Protein AF-A0A529L7M1-F1 (afdb_monomer_lite)

Sequence (86 aa):
FVKRATYIVLEIASLADAIDFLSDWPEDQRDLIHQTALQACYDAEDGHKPLSAANHAFIDFARKVAILEDPISAMQWIAACKKRRA

pLDDT: mean 87.99, std 14.76, range [43.94, 98.5]

Secondary structure (DSSP, 8-state):
-EEEETTEEE---SHHHHHHHHHTS-GGG--HHHHHHHHHHHHHHTTSS-HHHHHHHHHHHHHHTT-BPPHHHHHHHHHHHHGGG-

Radius of gyration: 14.58 Å; chains: 1; bounding box: 28×24×48 Å

Foldseek 3Di:
DWDPDPPDDDDQPALVSLLVVLVPPDPVPCDPLSVLLNVQSVCCVVPVDPPVSNVVSSQVVRVVVVTDDDPVVVVVVVVVVVVVVD

Structure (mmCIF, N/CA/C/O backbone):
data_AF-A0A529L7M1-F1
#
_entry.id   AF-A0A529L7M1-F1
#
loop_
_atom_site.group_PDB
_atom_site.id
_atom_site.type_symbol
_atom_site.label_atom_id
_atom_site.label_alt_id
_atom_site.label_comp_id
_atom_site.label_asym_id
_atom_site.label_entity_id
_atom_site.label_seq_id
_atom_site.pdbx_PDB_ins_code
_atom_site.Cartn_x
_atom_site.Cartn_y
_atom_site.Cartn_z
_atom_site.occupancy
_atom_site.B_iso_or_equiv
_atom_site.auth_seq_id
_atom_site.auth_comp_id
_atom_site.auth_asym_id
_atom_site.auth_atom_id
_atom_site.pdbx_PDB_model_num
ATOM 1 N N . PHE A 1 1 ? 4.127 -1.398 8.806 1.00 90.94 1 PHE A N 1
ATOM 2 C CA . PHE A 1 1 ? 2.964 -2.069 9.412 1.00 90.94 1 PHE A CA 1
ATOM 3 C C . PHE A 1 1 ? 1.717 -1.259 9.115 1.00 90.94 1 PHE A C 1
ATOM 5 O O . PHE A 1 1 ? 1.808 -0.035 9.065 1.00 90.94 1 PHE A O 1
ATOM 12 N N . VAL A 1 2 ? 0.584 -1.923 8.896 1.00 93.12 2 VAL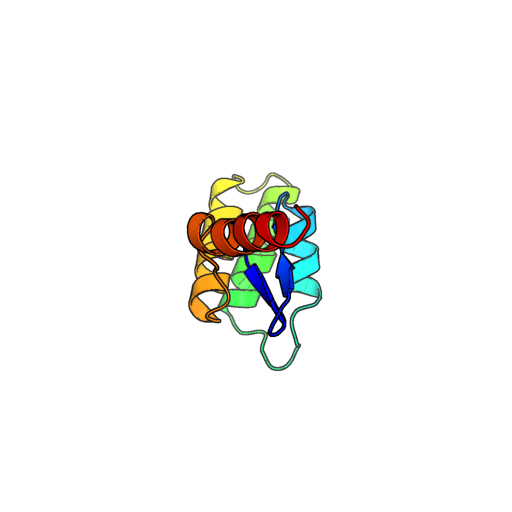 A N 1
ATOM 13 C CA . VAL A 1 2 ? -0.709 -1.272 8.654 1.00 93.12 2 VAL A CA 1
ATOM 14 C C . VAL A 1 2 ? -1.797 -1.863 9.538 1.00 93.12 2 VAL A C 1
ATOM 16 O O . VAL A 1 2 ? -1.814 -3.066 9.802 1.00 93.12 2 VAL A O 1
ATOM 19 N N . LYS A 1 3 ? -2.725 -1.029 9.992 1.00 91.75 3 LYS A N 1
ATOM 20 C CA . LYS A 1 3 ? -3.918 -1.470 10.709 1.00 91.75 3 LYS A CA 1
ATOM 21 C C . LYS A 1 3 ? -4.954 -2.010 9.719 1.00 91.75 3 LYS A C 1
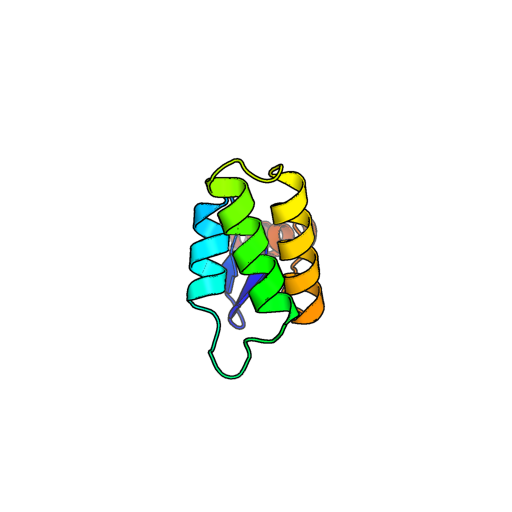ATOM 23 O O . LYS A 1 3 ? -5.417 -1.275 8.855 1.00 91.75 3 LYS A O 1
ATOM 28 N N . ARG A 1 4 ? -5.347 -3.281 9.865 1.00 87.94 4 ARG A N 1
ATOM 29 C CA . ARG A 1 4 ? -6.428 -3.906 9.067 1.00 87.94 4 ARG A CA 1
ATOM 30 C C . ARG A 1 4 ? -7.764 -3.926 9.808 1.00 87.94 4 ARG A C 1
ATOM 32 O O . ARG A 1 4 ? -8.815 -3.868 9.187 1.00 87.94 4 ARG A O 1
ATOM 39 N N . ALA A 1 5 ? -7.729 -4.008 11.136 1.00 85.50 5 ALA A N 1
ATOM 40 C CA . ALA A 1 5 ? -8.915 -3.940 11.989 1.00 85.50 5 ALA A CA 1
ATOM 41 C C . ALA A 1 5 ? -8.555 -3.342 13.355 1.00 85.50 5 ALA A C 1
ATOM 43 O O . ALA A 1 5 ? -7.380 -3.138 13.658 1.00 85.50 5 ALA A O 1
ATOM 44 N N . THR A 1 6 ? -9.551 -3.094 14.213 1.00 81.38 6 THR A N 1
ATOM 45 C CA . THR A 1 6 ? -9.379 -2.455 15.535 1.00 81.38 6 THR A CA 1
ATOM 46 C C . THR A 1 6 ? -8.230 -3.038 16.359 1.00 81.38 6 THR A C 1
ATOM 48 O O . THR A 1 6 ? -7.514 -2.280 17.007 1.00 81.38 6 THR A O 1
ATOM 51 N N . TYR A 1 7 ? -8.021 -4.354 16.285 1.00 80.25 7 TYR A N 1
ATOM 52 C CA . TYR A 1 7 ? -6.988 -5.075 17.034 1.00 80.25 7 TYR A CA 1
ATOM 53 C C . TYR A 1 7 ? -6.054 -5.901 16.137 1.00 80.25 7 TYR A C 1
ATOM 55 O O . TYR A 1 7 ? -5.384 -6.808 16.625 1.00 80.25 7 TYR A O 1
ATOM 63 N N . ILE A 1 8 ? -6.031 -5.624 14.827 1.00 86.50 8 ILE A N 1
ATOM 64 C CA . ILE A 1 8 ? -5.222 -6.372 13.857 1.00 86.50 8 ILE A CA 1
ATOM 65 C C . ILE A 1 8 ? -4.289 -5.405 13.138 1.00 86.50 8 ILE A C 1
ATOM 67 O O . ILE A 1 8 ? -4.739 -4.518 12.409 1.00 86.50 8 ILE A O 1
ATOM 71 N N . VAL A 1 9 ? -2.991 -5.632 13.323 1.00 89.69 9 VAL A N 1
ATOM 72 C CA . VAL A 1 9 ? -1.905 -4.960 12.608 1.00 89.69 9 VAL A CA 1
ATOM 73 C C . VAL A 1 9 ? -1.200 -5.997 11.745 1.00 89.69 9 VAL A C 1
ATOM 75 O O . VAL A 1 9 ? -0.918 -7.100 12.214 1.00 89.69 9 VAL A O 1
ATOM 78 N N . LEU A 1 10 ? -0.930 -5.646 10.493 1.00 91.12 10 LEU A N 1
ATOM 79 C CA . LEU A 1 10 ? -0.234 -6.488 9.532 1.00 91.12 10 LEU A CA 1
ATOM 80 C C . LEU A 1 10 ? 1.117 -5.890 9.158 1.00 91.12 10 LEU A C 1
ATOM 82 O O . LEU A 1 10 ? 1.283 -4.671 9.042 1.00 91.12 10 LEU A O 1
ATOM 86 N N . GLU A 1 11 ? 2.086 -6.771 8.961 1.00 93.31 11 GLU A N 1
ATOM 87 C CA . GLU A 1 11 ? 3.317 -6.451 8.256 1.00 93.31 11 GLU A CA 1
ATOM 88 C C . GLU A 1 11 ? 3.080 -6.614 6.755 1.00 93.31 11 GLU A C 1
ATOM 90 O O . GLU A 1 11 ? 2.432 -7.566 6.335 1.00 93.31 11 GLU A O 1
ATOM 95 N N . ILE A 1 12 ? 3.595 -5.676 5.964 1.00 95.19 12 ILE A N 1
ATOM 96 C CA . ILE A 1 12 ? 3.620 -5.772 4.504 1.00 95.19 12 ILE A CA 1
ATOM 97 C C . ILE A 1 12 ? 5.081 -6.030 4.155 1.00 95.19 12 ILE A C 1
ATOM 99 O O . ILE A 1 12 ? 5.899 -5.113 4.269 1.00 95.19 12 ILE A O 1
ATOM 103 N N . ALA A 1 13 ? 5.420 -7.284 3.855 1.00 93.38 13 ALA A N 1
ATOM 104 C CA . ALA A 1 13 ? 6.806 -7.739 3.725 1.00 93.38 13 ALA A CA 1
ATOM 105 C C . ALA A 1 13 ? 7.264 -7.839 2.260 1.00 93.38 13 ALA A C 1
ATOM 107 O O . ALA A 1 13 ? 8.462 -7.939 1.991 1.00 93.38 13 ALA A O 1
ATOM 108 N N . SER A 1 14 ? 6.327 -7.790 1.312 1.00 95.69 14 SER A N 1
ATOM 109 C CA . SER A 1 14 ? 6.586 -7.935 -0.120 1.00 95.69 14 SER A CA 1
ATOM 110 C C . SER A 1 14 ? 5.630 -7.101 -0.984 1.00 95.69 14 SER A C 1
ATOM 112 O O . SER A 1 14 ? 4.646 -6.544 -0.495 1.00 95.69 14 SER A O 1
ATOM 114 N N . LEU A 1 15 ? 5.926 -7.015 -2.289 1.00 96.38 15 LEU A N 1
ATOM 115 C CA . LEU A 1 15 ? 5.016 -6.420 -3.276 1.00 96.38 15 LEU A CA 1
ATOM 116 C C . LEU A 1 15 ? 3.700 -7.196 -3.364 1.00 96.38 15 LEU A C 1
ATOM 118 O O . LEU A 1 15 ? 2.650 -6.567 -3.370 1.00 96.38 15 LEU A O 1
ATOM 122 N N . ALA A 1 16 ? 3.759 -8.530 -3.353 1.00 96.62 16 ALA A N 1
ATOM 123 C CA . ALA A 1 16 ? 2.572 -9.381 -3.366 1.00 96.62 16 ALA A CA 1
ATOM 124 C C . ALA A 1 16 ? 1.653 -9.079 -2.170 1.00 96.62 16 ALA A C 1
ATOM 126 O O . ALA A 1 16 ? 0.469 -8.824 -2.364 1.00 96.62 16 ALA A O 1
ATOM 127 N N . ASP A 1 17 ? 2.209 -8.964 -0.954 1.00 97.12 17 ASP A N 1
ATOM 128 C CA . ASP A 1 17 ? 1.420 -8.590 0.232 1.00 97.12 17 ASP A CA 1
ATOM 129 C C . ASP A 1 17 ? 0.745 -7.219 0.064 1.00 97.12 17 ASP A C 1
ATOM 131 O O . ASP A 1 17 ? -0.387 -7.014 0.504 1.00 97.12 17 ASP A O 1
ATOM 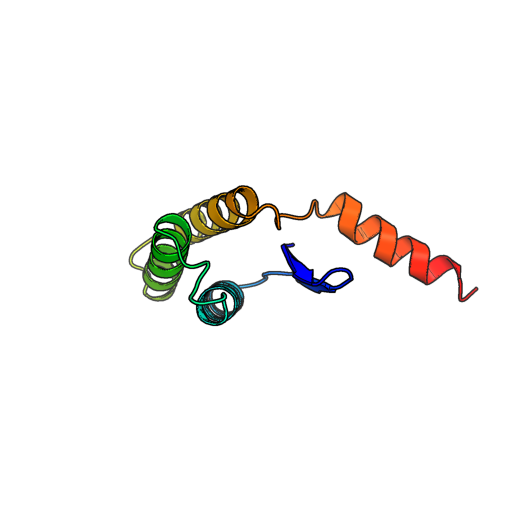135 N N . ALA A 1 18 ? 1.444 -6.257 -0.550 1.00 97.31 18 ALA A N 1
ATOM 136 C CA . ALA A 1 18 ? 0.915 -4.920 -0.796 1.00 97.31 18 ALA A CA 1
ATOM 137 C C . ALA A 1 18 ? -0.214 -4.934 -1.839 1.00 97.31 18 ALA A C 1
ATOM 139 O O . ALA A 1 18 ? -1.230 -4.263 -1.643 1.00 97.31 18 ALA A O 1
ATOM 140 N N . ILE A 1 19 ? -0.049 -5.702 -2.919 1.00 98.06 19 ILE A N 1
ATOM 141 C CA . ILE A 1 19 ? -1.038 -5.864 -3.992 1.00 98.06 19 ILE A CA 1
ATOM 142 C C . ILE A 1 19 ? -2.293 -6.539 -3.453 1.00 98.06 19 ILE A C 1
ATOM 144 O O . ILE A 1 19 ? -3.385 -6.012 -3.662 1.00 98.06 19 ILE A O 1
ATOM 148 N N . ASP A 1 20 ? -2.153 -7.644 -2.721 1.00 97.56 20 ASP A N 1
ATOM 149 C CA . ASP A 1 20 ? -3.282 -8.350 -2.111 1.00 97.56 20 ASP A CA 1
ATOM 150 C C . ASP A 1 20 ? -4.024 -7.435 -1.129 1.00 97.56 20 ASP A C 1
ATOM 152 O O . ASP A 1 20 ? -5.247 -7.301 -1.189 1.00 97.56 20 ASP A O 1
ATOM 156 N N . PHE A 1 21 ? -3.285 -6.713 -0.276 1.00 96.56 21 PHE A N 1
ATOM 157 C CA . PHE A 1 21 ? -3.871 -5.763 0.671 1.00 96.56 21 PHE A CA 1
ATOM 158 C C . PHE A 1 21 ? -4.690 -4.667 -0.025 1.00 96.56 21 PHE A C 1
ATOM 160 O O . PHE A 1 21 ? -5.794 -4.338 0.416 1.00 96.56 21 PHE A O 1
ATOM 167 N N . LEU A 1 22 ? -4.152 -4.084 -1.098 1.00 97.00 22 LEU A N 1
ATOM 168 C CA . LEU A 1 22 ? -4.833 -3.046 -1.869 1.00 97.00 22 LEU A CA 1
ATOM 169 C C . LEU A 1 22 ? -6.000 -3.621 -2.684 1.00 97.00 22 LEU A C 1
ATOM 171 O O . LEU A 1 22 ? -7.035 -2.968 -2.803 1.00 97.00 22 LEU A O 1
ATOM 175 N N . SER A 1 23 ? -5.880 -4.835 -3.210 1.00 96.62 23 SER A N 1
ATOM 176 C CA . SER A 1 23 ? -6.938 -5.497 -3.983 1.00 96.62 23 SER A CA 1
ATOM 177 C C . SER A 1 23 ? -8.154 -5.841 -3.122 1.00 96.62 23 SER A C 1
ATOM 179 O O . SER A 1 23 ? -9.288 -5.716 -3.586 1.00 96.62 23 SER A O 1
ATOM 181 N N . ASP A 1 24 ? -7.931 -6.175 -1.850 1.00 95.25 24 ASP A N 1
ATOM 182 C CA . ASP A 1 24 ? -8.973 -6.425 -0.847 1.00 95.25 24 ASP A CA 1
ATOM 183 C C . ASP A 1 24 ? -9.583 -5.137 -0.255 1.00 95.25 24 ASP A C 1
ATOM 185 O O . ASP A 1 24 ? -10.506 -5.201 0.563 1.00 95.25 24 ASP A O 1
ATOM 189 N N . TRP A 1 25 ? -9.076 -3.955 -0.623 1.00 95.12 25 TRP A N 1
ATOM 190 C CA . TRP A 1 25 ? -9.533 -2.692 -0.039 1.00 95.12 25 TRP A CA 1
ATOM 191 C C . TRP A 1 25 ? -11.012 -2.418 -0.373 1.00 95.12 25 TRP A C 1
ATOM 193 O O . TRP A 1 25 ? -11.396 -2.628 -1.531 1.00 95.12 25 TRP A O 1
ATOM 203 N N . PRO A 1 26 ? -11.845 -1.930 0.574 1.00 94.50 26 PRO A N 1
ATOM 204 C CA . PRO A 1 26 ? -13.277 -1.714 0.348 1.00 94.50 26 PRO A CA 1
ATOM 205 C C . PRO A 1 26 ? -13.551 -0.824 -0.867 1.00 94.50 26 PRO A C 1
ATOM 207 O O . PRO A 1 26 ? -12.960 0.248 -0.989 1.00 94.50 26 PRO A O 1
ATOM 210 N N . GLU A 1 27 ? -14.435 -1.265 -1.768 1.00 93.38 27 GLU A N 1
ATOM 211 C CA . GLU A 1 27 ? -14.698 -0.589 -3.051 1.00 93.38 27 GLU A CA 1
ATOM 212 C C . GLU A 1 27 ? -15.163 0.861 -2.882 1.00 93.38 27 GLU A C 1
ATOM 214 O O . GLU A 1 27 ? -14.745 1.736 -3.639 1.00 93.38 27 GLU A O 1
ATOM 219 N N . ASP A 1 28 ? -15.961 1.130 -1.850 1.00 94.25 28 ASP A N 1
ATOM 220 C CA . ASP A 1 28 ? -16.461 2.457 -1.481 1.00 94.25 28 ASP A CA 1
ATOM 221 C C . ASP A 1 28 ? -15.360 3.413 -0.989 1.00 94.25 28 ASP A C 1
ATOM 223 O O . ASP A 1 28 ? -15.562 4.626 -0.946 1.00 94.25 28 ASP A O 1
ATOM 227 N N . GLN A 1 29 ? -14.186 2.878 -0.649 1.00 91.19 29 GLN A N 1
ATOM 228 C CA . GLN A 1 29 ? -13.031 3.616 -0.132 1.00 91.19 29 GLN A CA 1
ATOM 229 C C . GLN A 1 29 ? -11.849 3.634 -1.113 1.00 91.19 29 GLN A C 1
ATOM 231 O O . GLN A 1 29 ? -10.761 4.093 -0.751 1.00 91.19 29 GLN A O 1
ATOM 236 N N . ARG A 1 30 ? -12.030 3.141 -2.347 1.00 93.44 30 ARG A N 1
ATOM 237 C CA . ARG A 1 30 ? -11.008 3.191 -3.405 1.00 93.44 30 ARG A CA 1
ATOM 238 C C . ARG A 1 30 ? -10.997 4.566 -4.060 1.00 93.44 30 ARG A C 1
ATOM 240 O O . ARG A 1 30 ? -11.743 4.838 -4.998 1.00 93.44 30 ARG A O 1
ATOM 247 N N . ASP A 1 31 ? -10.139 5.440 -3.550 1.00 93.12 31 ASP A N 1
ATOM 248 C CA . ASP A 1 31 ? -9.887 6.754 -4.133 1.00 93.12 31 ASP A CA 1
ATOM 249 C C . ASP A 1 31 ? -8.737 6.727 -5.162 1.00 93.12 31 ASP A C 1
ATOM 251 O O . ASP A 1 31 ? -8.159 5.687 -5.486 1.00 93.12 31 ASP A O 1
ATOM 255 N N . LEU A 1 32 ? -8.392 7.895 -5.707 1.00 95.12 32 LEU A N 1
ATOM 256 C CA . LEU A 1 32 ? -7.292 8.018 -6.668 1.00 95.12 32 LEU A CA 1
ATOM 257 C C . LEU A 1 32 ? -5.936 7.601 -6.068 1.00 95.12 32 LEU A C 1
ATOM 259 O O . LEU A 1 32 ? -5.061 7.115 -6.786 1.00 95.12 32 LEU A O 1
ATOM 263 N N . ILE A 1 33 ? -5.747 7.794 -4.760 1.00 94.75 33 ILE A N 1
ATOM 264 C CA . ILE A 1 33 ? -4.494 7.467 -4.073 1.00 94.75 33 ILE A CA 1
ATOM 265 C C . ILE A 1 33 ? -4.364 5.947 -3.947 1.00 94.75 33 ILE A C 1
ATOM 267 O O . ILE A 1 33 ? -3.289 5.416 -4.226 1.00 94.75 33 ILE A O 1
ATOM 271 N N . HIS A 1 34 ? -5.457 5.245 -3.630 1.00 97.50 34 HIS A N 1
ATOM 272 C CA . HIS A 1 34 ? -5.528 3.781 -3.688 1.00 97.50 34 HIS A CA 1
ATOM 273 C C . HIS A 1 34 ? -5.138 3.246 -5.072 1.00 97.50 34 HIS A C 1
ATOM 275 O O . HIS A 1 34 ? -4.228 2.424 -5.175 1.00 97.50 34 HIS A O 1
ATOM 281 N N . GLN A 1 35 ? -5.761 3.761 -6.138 1.00 97.12 35 GLN A N 1
ATOM 282 C CA . GLN A 1 35 ? -5.483 3.314 -7.509 1.00 97.12 35 GLN A CA 1
ATOM 283 C C . GLN A 1 35 ? -4.024 3.560 -7.906 1.00 97.12 35 GLN A C 1
ATOM 285 O O . GLN A 1 35 ? -3.382 2.705 -8.514 1.00 97.12 35 GLN A O 1
ATOM 290 N N . THR A 1 36 ? -3.481 4.717 -7.521 1.00 97.56 36 THR A N 1
ATOM 291 C CA . THR A 1 36 ? -2.082 5.074 -7.786 1.00 97.56 36 THR A CA 1
ATOM 292 C C . THR A 1 36 ? -1.120 4.141 -7.055 1.00 97.56 36 THR A C 1
ATOM 294 O O . THR A 1 36 ? -0.124 3.712 -7.640 1.00 97.56 36 THR A O 1
ATOM 297 N N . ALA A 1 37 ? -1.413 3.803 -5.796 1.00 97.88 37 ALA A N 1
ATOM 298 C CA . ALA A 1 37 ? -0.609 2.864 -5.024 1.00 97.88 37 ALA A CA 1
ATOM 299 C C . ALA A 1 37 ? -0.637 1.461 -5.641 1.00 97.88 37 ALA A C 1
ATOM 301 O O . ALA A 1 37 ? 0.422 0.866 -5.829 1.00 97.88 37 ALA A O 1
ATOM 302 N N . LEU A 1 38 ? -1.819 0.973 -6.029 1.00 98.06 38 LEU A N 1
ATOM 303 C CA . LEU A 1 38 ? -1.972 -0.347 -6.641 1.00 98.06 38 LEU A CA 1
ATOM 304 C C . LEU A 1 38 ? -1.226 -0.437 -7.978 1.00 98.06 38 LEU A C 1
ATOM 306 O O . LEU A 1 38 ? -0.465 -1.378 -8.194 1.00 98.06 38 LEU A O 1
ATOM 310 N N . GLN A 1 39 ? -1.360 0.578 -8.835 1.00 98.19 39 GLN A N 1
ATOM 311 C CA . GLN A 1 39 ? -0.619 0.632 -10.095 1.00 98.19 39 GLN A CA 1
ATOM 312 C C . GLN A 1 39 ? 0.895 0.667 -9.863 1.00 98.19 39 GLN A C 1
ATOM 314 O O . GLN A 1 39 ? 1.636 -0.024 -10.552 1.00 98.19 39 GLN A O 1
ATOM 319 N N . ALA A 1 40 ? 1.374 1.445 -8.887 1.00 98.25 40 ALA A N 1
ATOM 320 C CA . ALA A 1 40 ? 2.799 1.503 -8.576 1.00 98.25 40 ALA A CA 1
ATOM 321 C C . ALA A 1 40 ? 3.348 0.152 -8.090 1.00 98.25 40 ALA A C 1
ATOM 323 O O . ALA A 1 40 ? 4.495 -0.173 -8.397 1.00 98.25 40 ALA A O 1
ATOM 324 N N . CYS A 1 41 ? 2.548 -0.627 -7.355 1.00 98.25 41 CYS A N 1
ATOM 325 C CA . CYS A 1 41 ? 2.911 -1.979 -6.946 1.00 98.25 41 CYS A CA 1
ATOM 326 C C . CYS A 1 41 ? 3.014 -2.934 -8.143 1.00 98.25 41 CYS A C 1
ATOM 328 O O . CYS A 1 41 ? 4.035 -3.611 -8.251 1.00 98.25 41 CYS A O 1
ATOM 330 N N . TYR A 1 42 ? 2.041 -2.931 -9.061 1.00 98.50 42 TYR A N 1
ATOM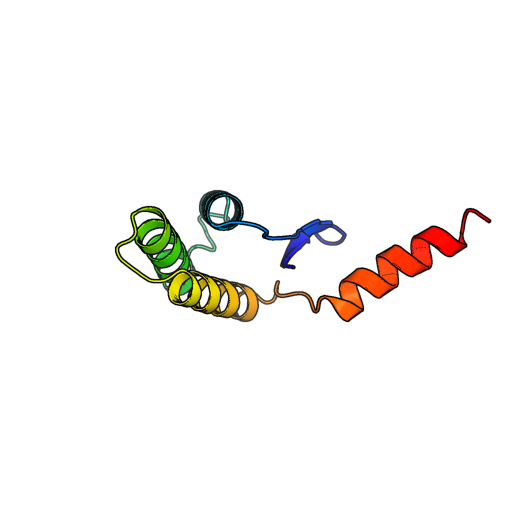 331 C CA . TYR A 1 42 ? 2.117 -3.734 -10.290 1.00 98.50 42 TYR A CA 1
ATOM 332 C C . TYR A 1 42 ? 3.293 -3.323 -11.180 1.00 98.50 42 TYR A C 1
ATOM 334 O O . TYR A 1 42 ? 4.086 -4.167 -11.580 1.00 98.50 42 TYR A O 1
ATOM 342 N N . ASP A 1 43 ? 3.491 -2.020 -11.400 1.00 98.19 43 ASP A N 1
ATOM 343 C CA . ASP A 1 43 ? 4.626 -1.519 -12.183 1.00 98.19 43 ASP A CA 1
ATOM 344 C C . ASP A 1 43 ? 5.973 -1.975 -11.594 1.00 98.19 43 ASP A C 1
ATOM 346 O O . ASP A 1 43 ? 6.942 -2.167 -12.327 1.00 98.19 43 ASP A O 1
ATOM 350 N N . ALA A 1 44 ? 6.073 -2.099 -10.268 1.00 97.94 44 ALA A N 1
ATOM 351 C CA . ALA A 1 44 ? 7.282 -2.587 -9.615 1.00 97.94 44 ALA A CA 1
ATOM 352 C C . ALA A 1 44 ? 7.427 -4.113 -9.693 1.00 97.94 44 ALA A C 1
ATOM 354 O O . ALA A 1 44 ? 8.549 -4.597 -9.834 1.00 97.94 44 ALA A O 1
ATOM 355 N N . GLU A 1 45 ? 6.323 -4.857 -9.621 1.00 96.69 45 GLU A N 1
ATOM 356 C CA . GLU A 1 45 ? 6.299 -6.315 -9.789 1.00 96.69 45 GLU A CA 1
ATOM 357 C C . GLU A 1 45 ? 6.724 -6.722 -11.208 1.00 96.69 45 GLU A C 1
ATOM 359 O O . GLU A 1 45 ? 7.580 -7.593 -11.367 1.00 96.69 45 GLU A O 1
ATOM 364 N N . ASP A 1 46 ? 6.240 -5.997 -12.219 1.00 97.00 46 ASP A N 1
ATOM 365 C CA . ASP A 1 46 ? 6.616 -6.168 -13.628 1.00 97.00 46 ASP A CA 1
ATOM 366 C C . ASP A 1 46 ? 8.019 -5.611 -13.958 1.00 97.00 46 ASP A C 1
ATOM 368 O O . ASP A 1 46 ? 8.524 -5.756 -15.074 1.00 97.00 46 ASP A O 1
ATOM 372 N N . GLY A 1 47 ? 8.676 -4.949 -12.999 1.00 96.38 47 GLY A N 1
ATOM 373 C CA . GLY A 1 47 ? 10.012 -4.370 -13.167 1.00 96.38 47 GLY A CA 1
ATOM 374 C C . GLY A 1 47 ? 10.058 -3.070 -13.982 1.00 96.38 47 GLY A C 1
ATOM 375 O O . GLY A 1 47 ? 11.142 -2.601 -14.336 1.00 96.38 47 GLY A O 1
ATOM 376 N N . HIS A 1 48 ? 8.909 -2.453 -14.267 1.00 97.62 48 HIS A N 1
ATOM 377 C CA . HIS A 1 48 ? 8.807 -1.150 -14.930 1.00 97.62 48 HIS A CA 1
ATOM 378 C C . HIS A 1 48 ? 9.210 0.022 -14.025 1.00 97.62 48 HIS A C 1
ATOM 380 O O . HIS A 1 48 ? 9.696 1.047 -14.515 1.00 97.62 48 HIS A O 1
ATOM 386 N N . LYS A 1 49 ? 9.026 -0.111 -12.708 1.00 96.38 49 LYS A N 1
ATOM 387 C CA . LYS A 1 49 ? 9.408 0.890 -11.700 1.00 96.38 49 LYS A CA 1
ATOM 388 C C . LYS A 1 49 ? 10.254 0.268 -10.587 1.00 96.38 49 LYS A C 1
ATOM 390 O O . LYS A 1 49 ? 10.150 -0.922 -10.315 1.00 96.38 49 LYS A O 1
ATOM 395 N N . PRO A 1 50 ? 11.101 1.059 -9.905 1.00 97.62 50 PRO A N 1
ATOM 396 C CA . PRO A 1 50 ? 11.851 0.553 -8.764 1.00 97.62 50 PRO A CA 1
ATOM 397 C C . PRO A 1 50 ? 10.922 0.255 -7.580 1.00 97.62 50 PRO A C 1
ATOM 399 O O . PRO A 1 50 ? 9.938 0.960 -7.356 1.00 97.62 50 PRO A O 1
ATOM 402 N N . LEU A 1 51 ? 11.314 -0.712 -6.743 1.00 96.44 51 LEU A N 1
ATOM 403 C CA . LEU A 1 51 ? 10.603 -1.072 -5.508 1.00 96.44 51 LEU A CA 1
ATOM 404 C C . LEU A 1 51 ? 10.347 0.135 -4.584 1.00 96.44 51 LEU A C 1
ATOM 406 O O . LEU A 1 51 ? 9.324 0.199 -3.907 1.00 96.44 51 LEU A O 1
ATOM 410 N N . SER A 1 52 ? 11.251 1.118 -4.572 1.00 96.75 52 SER A N 1
ATOM 411 C CA . SER A 1 52 ? 11.090 2.346 -3.786 1.00 96.75 52 SER A CA 1
ATOM 412 C C . SER A 1 52 ? 9.876 3.178 -4.208 1.00 96.75 52 SER A C 1
ATOM 414 O O . SER A 1 52 ? 9.249 3.797 -3.351 1.00 96.75 52 SER A O 1
ATOM 416 N N . ALA A 1 53 ? 9.508 3.171 -5.494 1.00 97.00 53 ALA A N 1
ATOM 417 C CA . ALA A 1 53 ? 8.328 3.881 -5.981 1.00 97.00 53 ALA A CA 1
ATOM 418 C C . ALA A 1 53 ? 7.038 3.248 -5.439 1.00 97.00 53 ALA A C 1
ATOM 420 O O . ALA A 1 53 ? 6.179 3.966 -4.928 1.00 97.00 53 ALA A O 1
ATOM 421 N N . ALA A 1 54 ? 6.940 1.915 -5.479 1.00 97.56 54 ALA A N 1
ATOM 422 C CA . ALA A 1 54 ? 5.828 1.179 -4.878 1.00 97.56 54 ALA A CA 1
ATOM 423 C C . ALA A 1 54 ? 5.760 1.397 -3.360 1.00 97.56 54 ALA A C 1
ATOM 425 O O . ALA A 1 54 ? 4.693 1.675 -2.818 1.00 97.56 54 ALA A O 1
ATOM 426 N N . ASN A 1 55 ? 6.908 1.342 -2.676 1.00 96.31 55 ASN A N 1
ATOM 427 C CA . ASN A 1 55 ? 6.984 1.548 -1.231 1.00 96.31 55 ASN A CA 1
ATOM 428 C C . ASN A 1 55 ? 6.477 2.943 -0.825 1.00 96.31 55 ASN A C 1
ATOM 430 O O . ASN A 1 55 ? 5.627 3.057 0.057 1.00 96.31 55 ASN A O 1
ATOM 434 N N . HIS A 1 56 ? 6.939 3.998 -1.503 1.00 97.00 56 HIS A N 1
ATOM 435 C CA . HIS A 1 56 ? 6.477 5.360 -1.237 1.00 97.00 56 HIS A CA 1
ATOM 436 C C . HIS A 1 56 ? 4.977 5.523 -1.499 1.00 97.00 56 HIS A C 1
ATOM 438 O O . HIS A 1 56 ? 4.271 6.037 -0.635 1.00 97.00 56 HIS A O 1
ATOM 444 N N . ALA A 1 57 ? 4.477 5.032 -2.637 1.00 97.50 57 ALA A N 1
ATOM 445 C CA . ALA A 1 57 ? 3.058 5.129 -2.967 1.00 97.50 57 ALA A CA 1
ATOM 446 C C . ALA A 1 57 ? 2.178 4.394 -1.938 1.00 97.50 57 ALA A C 1
ATOM 448 O O . ALA A 1 57 ? 1.157 4.926 -1.500 1.00 97.50 57 ALA A O 1
ATOM 449 N N . PHE A 1 58 ? 2.609 3.212 -1.486 1.00 97.44 58 PHE A N 1
ATOM 450 C CA . PHE A 1 58 ? 1.919 2.461 -0.440 1.00 97.44 58 PHE A CA 1
ATOM 451 C C . PHE A 1 58 ? 1.924 3.202 0.907 1.00 97.44 58 PHE A C 1
ATOM 453 O O . PHE A 1 58 ? 0.898 3.265 1.585 1.00 97.44 58 PHE A O 1
ATOM 460 N N . ILE A 1 59 ? 3.057 3.793 1.304 1.00 95.88 59 ILE A N 1
ATOM 461 C CA . ILE A 1 59 ? 3.154 4.588 2.538 1.00 95.88 59 ILE A CA 1
ATOM 462 C C . ILE A 1 59 ? 2.232 5.809 2.480 1.00 95.88 59 ILE A C 1
ATOM 464 O O . ILE A 1 59 ? 1.545 6.093 3.464 1.00 95.88 59 ILE A O 1
ATOM 468 N N . ASP A 1 60 ? 2.199 6.524 1.358 1.00 96.19 60 ASP A N 1
ATOM 469 C CA . ASP A 1 60 ? 1.349 7.705 1.190 1.00 96.19 60 ASP A CA 1
ATOM 470 C C . ASP A 1 60 ? -0.135 7.340 1.252 1.00 96.19 60 ASP A C 1
ATOM 472 O O . ASP A 1 60 ? -0.905 8.005 1.952 1.00 96.19 60 ASP A O 1
ATOM 476 N N . PHE A 1 61 ? -0.521 6.228 0.624 1.00 97.25 61 PHE A N 1
ATOM 477 C CA . PHE A 1 61 ? -1.850 5.647 0.780 1.00 97.25 61 PHE A CA 1
ATOM 478 C C . PHE A 1 61 ? -2.161 5.311 2.248 1.00 97.25 61 PHE A C 1
ATOM 480 O O . PHE A 1 61 ? -3.154 5.795 2.796 1.00 97.25 61 PHE A O 1
ATOM 487 N N . ALA A 1 62 ? -1.292 4.556 2.925 1.00 96.44 62 ALA A N 1
ATOM 488 C CA . ALA A 1 62 ? -1.512 4.136 4.308 1.00 96.44 62 ALA A CA 1
ATOM 489 C C . ALA A 1 62 ? -1.619 5.328 5.277 1.00 96.44 62 ALA A C 1
ATOM 491 O O . ALA A 1 62 ? -2.400 5.296 6.233 1.00 96.44 62 ALA A O 1
ATOM 492 N N . ARG A 1 63 ? -0.863 6.405 5.027 1.00 95.44 63 ARG A N 1
ATOM 493 C CA . ARG A 1 63 ? -0.985 7.673 5.763 1.00 95.44 63 ARG A CA 1
ATOM 494 C C . ARG A 1 63 ? -2.312 8.359 5.481 1.00 95.44 63 ARG A C 1
ATOM 496 O O . ARG A 1 63 ? -2.968 8.802 6.420 1.00 95.44 63 ARG A O 1
ATOM 503 N N . LYS A 1 64 ? -2.711 8.438 4.210 1.00 95.12 64 LYS A N 1
ATOM 504 C CA . LYS A 1 64 ? -3.944 9.105 3.778 1.00 95.12 64 LYS A CA 1
ATOM 505 C C . LYS A 1 64 ? -5.183 8.511 4.443 1.00 95.12 64 LYS A C 1
ATOM 507 O O . LYS A 1 64 ? -6.048 9.271 4.874 1.00 95.12 64 LYS A O 1
ATOM 512 N N . VAL A 1 65 ? -5.247 7.186 4.545 1.00 94.75 65 VAL A N 1
ATOM 513 C CA . VAL A 1 65 ? -6.377 6.473 5.166 1.00 94.75 65 VAL A CA 1
ATOM 514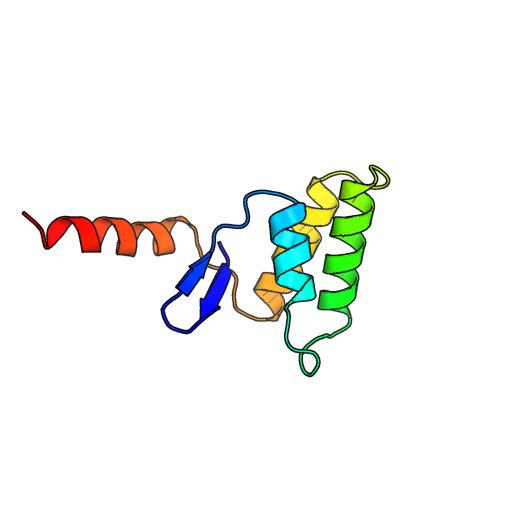 C C . VAL A 1 65 ? -6.166 6.201 6.663 1.00 94.75 65 VAL A C 1
ATOM 516 O O . VAL A 1 65 ? -6.953 5.491 7.279 1.00 94.75 65 VAL A O 1
ATOM 519 N N . ALA A 1 66 ? -5.126 6.796 7.262 1.00 93.62 66 ALA A N 1
ATOM 520 C CA . ALA A 1 66 ? -4.813 6.738 8.692 1.00 93.62 66 ALA A CA 1
ATOM 521 C C . ALA A 1 66 ? -4.656 5.312 9.262 1.00 93.62 66 ALA A C 1
ATOM 523 O O . ALA A 1 66 ? -5.052 5.038 10.396 1.00 93.62 66 ALA A O 1
ATOM 524 N N . ILE A 1 67 ? -4.049 4.410 8.484 1.00 94.44 67 ILE A N 1
ATOM 525 C CA . ILE A 1 67 ? -3.751 3.028 8.899 1.00 94.44 67 ILE A CA 1
ATOM 526 C C . ILE A 1 67 ? -2.256 2.748 9.053 1.00 94.44 67 ILE A C 1
ATOM 528 O O . ILE A 1 67 ? -1.898 1.634 9.428 1.00 94.44 67 ILE A O 1
ATOM 532 N N . LEU A 1 68 ? -1.375 3.699 8.726 1.00 94.19 68 LEU A N 1
ATOM 533 C CA . LEU A 1 68 ? 0.064 3.515 8.896 1.00 94.19 68 LEU A CA 1
ATOM 534 C C . LEU A 1 68 ? 0.406 3.434 10.390 1.00 94.19 68 LEU A C 1
ATOM 536 O O . LEU A 1 68 ? 0.246 4.410 11.118 1.00 94.19 68 LEU A O 1
ATOM 540 N N . GLU A 1 69 ? 0.921 2.285 10.819 1.00 89.50 69 GLU A N 1
ATOM 541 C CA . GLU A 1 69 ? 1.334 2.050 12.202 1.00 89.50 69 GLU A CA 1
ATOM 542 C C . GLU A 1 69 ? 2.851 2.173 12.344 1.00 89.50 69 GLU A C 1
ATOM 544 O O . GLU A 1 69 ? 3.624 1.644 11.531 1.00 89.50 69 GLU A O 1
ATOM 549 N N . ASP A 1 70 ? 3.274 2.848 13.412 1.00 79.75 70 ASP A N 1
ATOM 550 C CA . ASP A 1 70 ? 4.681 2.961 13.772 1.00 79.75 70 ASP A CA 1
ATOM 551 C C . ASP A 1 70 ? 5.216 1.591 14.243 1.00 79.75 70 ASP A C 1
ATOM 553 O O . ASP A 1 70 ? 4.651 0.994 15.168 1.00 79.75 70 ASP A O 1
ATOM 557 N N . PRO A 1 71 ? 6.306 1.069 13.646 1.00 68.06 71 PRO A N 1
ATOM 558 C CA . PRO A 1 71 ? 6.842 -0.247 13.984 1.00 68.06 71 PRO A CA 1
ATOM 559 C C . PRO A 1 71 ? 7.216 -0.380 15.462 1.00 68.06 71 PRO A C 1
ATOM 561 O O . PRO A 1 71 ? 7.023 -1.444 16.048 1.00 68.06 71 PRO A O 1
ATOM 564 N N . ILE A 1 72 ? 7.739 0.687 16.077 1.00 68.19 72 ILE A N 1
ATOM 565 C CA . ILE A 1 72 ? 8.170 0.667 17.480 1.00 68.19 72 ILE A CA 1
ATOM 566 C C . ILE A 1 72 ? 6.938 0.546 18.378 1.00 68.19 72 ILE A C 1
ATOM 568 O O . ILE A 1 72 ? 6.901 -0.314 19.259 1.00 68.19 72 ILE A O 1
ATOM 572 N N . SER A 1 73 ? 5.901 1.334 18.104 1.00 66.88 73 SER A N 1
ATOM 573 C CA . SER A 1 73 ? 4.617 1.291 18.807 1.00 66.88 73 SER A CA 1
ATOM 574 C C . SER A 1 73 ? 3.911 -0.060 18.647 1.00 66.88 73 SER A C 1
ATOM 576 O O . SER A 1 73 ? 3.433 -0.621 19.636 1.00 66.88 73 SER A O 1
ATOM 578 N N . ALA A 1 74 ? 3.919 -0.643 17.444 1.00 61.66 74 ALA A N 1
ATOM 579 C CA . ALA A 1 74 ? 3.379 -1.982 17.200 1.00 61.66 74 ALA A CA 1
ATOM 580 C C . ALA A 1 74 ? 4.142 -3.067 17.990 1.00 61.66 74 ALA A C 1
ATOM 582 O O . ALA A 1 74 ? 3.531 -3.950 18.602 1.00 61.66 74 ALA A O 1
ATOM 583 N N . MET A 1 75 ? 5.475 -2.972 18.054 1.00 64.50 75 MET A N 1
ATOM 584 C CA . MET A 1 75 ? 6.314 -3.910 18.809 1.00 64.50 75 MET A CA 1
ATOM 585 C C . MET A 1 75 ? 6.145 -3.796 20.333 1.00 64.50 75 MET A C 1
ATOM 587 O O . MET A 1 75 ? 6.255 -4.816 21.019 1.00 64.50 75 MET A O 1
ATOM 591 N N . GLN A 1 76 ? 5.832 -2.615 20.887 1.00 62.34 76 GLN A N 1
ATOM 592 C CA . GLN A 1 76 ? 5.603 -2.459 22.336 1.00 62.34 76 GLN A CA 1
ATOM 593 C C . G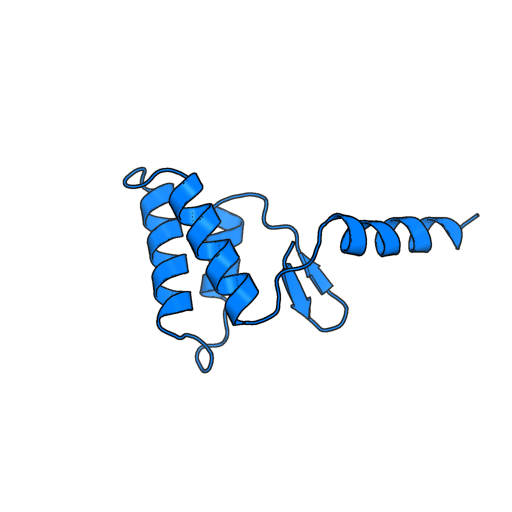LN A 1 76 ? 4.439 -3.329 22.841 1.00 62.34 76 GLN A C 1
ATOM 595 O O . GLN A 1 76 ? 4.555 -3.957 23.896 1.00 62.34 76 GLN A O 1
ATOM 600 N N . TRP A 1 77 ? 3.344 -3.445 22.083 1.00 61.09 77 TRP A N 1
ATOM 601 C CA . TRP A 1 77 ? 2.220 -4.320 22.446 1.00 61.09 77 TRP A CA 1
ATOM 602 C C . TRP A 1 77 ? 2.584 -5.806 22.357 1.00 61.09 77 TRP A C 1
ATOM 604 O O . TRP A 1 77 ? 2.219 -6.587 23.241 1.00 61.09 77 TRP A O 1
ATOM 614 N N . ILE A 1 78 ? 3.368 -6.196 21.347 1.00 60.28 78 ILE A N 1
ATOM 615 C CA . ILE A 1 78 ? 3.890 -7.566 21.204 1.00 60.28 78 ILE A CA 1
ATOM 616 C C . ILE A 1 78 ? 4.791 -7.924 22.399 1.00 60.28 78 ILE A C 1
ATOM 618 O O . ILE A 1 78 ? 4.664 -9.008 22.980 1.00 60.28 78 ILE A O 1
ATOM 622 N N . ALA A 1 79 ? 5.662 -7.002 22.821 1.00 60.78 79 ALA A N 1
ATOM 623 C CA . ALA A 1 79 ? 6.524 -7.175 23.988 1.00 60.78 79 ALA A CA 1
ATOM 624 C C . ALA A 1 79 ? 5.726 -7.216 25.307 1.00 60.78 79 ALA A C 1
ATOM 626 O O . ALA A 1 79 ? 5.990 -8.063 26.166 1.00 60.78 79 ALA A O 1
ATOM 627 N N . ALA A 1 80 ? 4.712 -6.359 25.463 1.00 59.25 80 ALA A N 1
ATOM 628 C CA . ALA A 1 80 ? 3.843 -6.333 26.640 1.00 59.25 80 ALA A CA 1
ATOM 629 C C . ALA A 1 80 ? 3.008 -7.620 26.791 1.00 59.25 80 ALA A C 1
ATOM 631 O O . ALA A 1 80 ? 2.844 -8.125 27.904 1.00 59.25 80 ALA A O 1
ATOM 632 N N . CYS A 1 81 ? 2.537 -8.213 25.689 1.00 57.03 81 CYS A N 1
ATOM 633 C CA . CYS A 1 81 ? 1.830 -9.497 25.714 1.00 57.03 81 CYS A CA 1
ATOM 634 C C . CYS A 1 81 ? 2.719 -10.673 26.160 1.00 57.03 81 CYS A C 1
ATOM 636 O O . CYS A 1 81 ? 2.208 -11.600 26.790 1.00 57.03 81 CYS A O 1
ATOM 638 N N . LYS A 1 82 ? 4.042 -10.622 25.934 1.00 54.47 82 LYS A N 1
ATOM 639 C CA . LYS A 1 82 ? 4.981 -11.638 26.450 1.00 54.47 82 LYS A CA 1
ATOM 640 C C . LYS A 1 82 ? 5.148 -11.595 27.975 1.00 54.47 82 LYS A C 1
ATOM 642 O O . LYS A 1 82 ? 5.345 -12.645 28.575 1.00 54.47 82 LYS A O 1
ATOM 647 N N . LYS A 1 83 ? 5.015 -10.429 28.622 1.00 49.12 83 LYS A N 1
ATOM 648 C CA . LYS A 1 83 ? 5.183 -10.291 30.087 1.00 49.12 83 LYS A CA 1
ATOM 649 C C . LYS A 1 83 ? 4.040 -10.874 30.928 1.00 49.12 83 LYS A C 1
ATOM 651 O O . LYS A 1 83 ? 4.228 -11.061 32.119 1.00 49.12 83 LYS A O 1
ATOM 656 N N . ARG A 1 84 ? 2.873 -11.173 30.344 1.00 50.84 84 ARG A N 1
ATOM 657 C CA . ARG A 1 84 ? 1.717 -11.746 31.073 1.00 50.84 84 ARG A CA 1
ATOM 658 C C . ARG A 1 84 ? 1.684 -13.281 31.112 1.00 50.84 84 ARG A C 1
ATOM 660 O O . ARG A 1 84 ? 0.705 -13.848 31.581 1.00 50.84 84 ARG A O 1
ATOM 667 N N . ARG A 1 85 ? 2.718 -13.953 30.595 1.00 51.50 85 ARG A N 1
ATOM 668 C CA . ARG A 1 85 ? 2.858 -15.422 30.602 1.00 51.50 85 ARG A CA 1
ATOM 669 C C . ARG A 1 85 ? 4.070 -15.921 31.410 1.00 51.50 85 ARG A C 1
ATOM 671 O O . ARG A 1 85 ? 4.442 -17.078 31.246 1.00 51.50 85 ARG A O 1
ATOM 678 N N . ALA A 1 86 ? 4.676 -15.065 32.234 1.00 43.94 86 ALA A N 1
ATOM 679 C CA . ALA A 1 86 ? 5.733 -15.433 33.178 1.00 43.94 86 ALA A CA 1
ATOM 680 C C . ALA A 1 86 ? 5.195 -15.399 34.609 1.00 43.94 86 ALA A C 1
ATOM 682 O O . ALA A 1 86 ? 4.391 -14.479 34.890 1.00 43.94 86 ALA A O 1
#